Protein AF-A0A6L4WNS3-F1 (afdb_monomer)

Foldseek 3Di:
DDPLVVLLVLLLVLLVVCVVLVWDFPDDSVVLSVVLSVVCVPDPPSVVDDSVRSSVVSVVVCVVVVRTDCVSVCCVVVVVVVVVVVVVVPPPD

Mean predicted aligned error: 11.89 Å

Radius of gyration: 16.63 Å; Cα contacts (8 Å, |Δi|>4): 46; chains: 1; bounding box: 36×52×32 Å

Sequence (93 aa):
MKLETRIKAIVTHTIEDFNNSGSHFKESNKKIIKWLASDLMNLKDIEELSTIEISLLILQKLDSLDLVNLEMITETITNSKRSDIVQIRKKGA

Secondary structure (DSSP, 8-state):
--HHHHHHHHHHHHHHHHHHTT---SS-HHHHHHHHHHHHTTSTTTTTS-HHHHHHHHHHHHHHTTSS-THHHHHHHHHHHHHHHHHHHTS--

Organism: NCBI:txid2654171

Solvent-accessible surface area (backbone atoms only — not comparable to full-atom values): 5549 Å² total; per-residue (Å²): 131,58,66,70,61,51,47,43,50,50,43,45,50,49,52,50,54,47,41,73,71,76,46,74,59,97,62,58,66,71,58,53,40,51,51,52,36,58,53,51,71,70,42,81,68,54,84,78,52,50,75,65,56,52,44,50,53,51,51,54,52,42,42,78,66,68,58,40,75,59,70,56,59,54,47,54,64,53,49,62,62,50,61,60,60,57,56,66,68,73,76,75,125

pLDDT: mean 77.01, std 18.59, range [41.59, 96.62]

Nearest PDB structures (foldseek):
  7b3c-assembly1_C  TM=4.167E-01  e=2.841E+00  Severe acute respiratory syndrome coronavirus 2

Structure (mmCIF, N/CA/C/O backbone):
data_AF-A0A6L4WNS3-F1
#
_entry.id   AF-A0A6L4WNS3-F1
#
loop_
_atom_site.group_PDB
_atom_site.id
_atom_site.type_symbol
_atom_site.label_atom_id
_atom_site.label_alt_id
_atom_site.label_comp_id
_atom_site.label_asym_id
_atom_site.label_entity_id
_atom_site.label_seq_id
_atom_site.pdbx_PDB_ins_code
_atom_site.Cartn_x
_atom_site.Cartn_y
_atom_site.Cartn_z
_atom_site.occupancy
_atom_site.B_iso_or_equiv
_atom_site.auth_seq_id
_atom_site.aut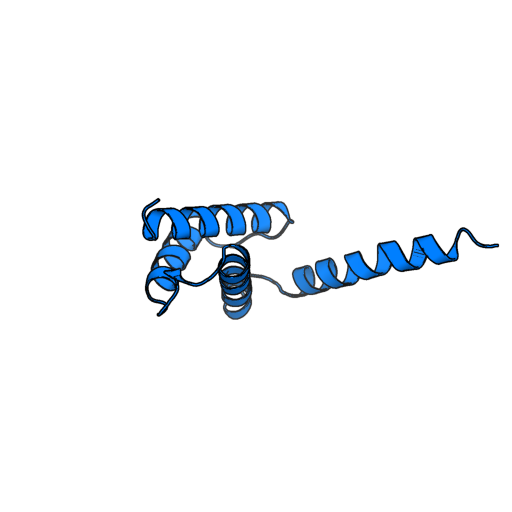h_comp_id
_atom_site.auth_asym_id
_atom_site.auth_atom_id
_atom_site.pdbx_PDB_model_num
ATOM 1 N N . MET A 1 1 ? -0.300 4.856 17.667 1.00 63.28 1 MET A N 1
ATOM 2 C CA . MET A 1 1 ? 0.110 5.484 16.387 1.00 63.28 1 MET A CA 1
ATOM 3 C C . MET A 1 1 ? -1.152 5.931 15.655 1.00 63.28 1 MET A C 1
ATOM 5 O O . MET A 1 1 ? -2.109 5.172 15.683 1.00 63.28 1 MET A O 1
ATOM 9 N N . LYS A 1 2 ? -1.202 7.136 15.062 1.00 89.69 2 LYS A N 1
ATOM 10 C CA . LYS A 1 2 ? -2.363 7.565 14.250 1.00 89.69 2 LYS A CA 1
ATOM 11 C C . LYS A 1 2 ? -2.457 6.698 12.987 1.00 89.69 2 LYS A C 1
ATOM 13 O O . LYS A 1 2 ? -1.414 6.358 12.429 1.00 89.69 2 LYS A O 1
ATOM 18 N N . LEU A 1 3 ? -3.672 6.364 12.542 1.00 92.25 3 LEU A N 1
ATOM 19 C CA . LEU A 1 3 ? -3.911 5.498 11.377 1.00 92.25 3 LEU A CA 1
ATOM 20 C C . LEU A 1 3 ? -3.146 5.978 10.135 1.00 92.25 3 LEU A C 1
ATOM 22 O O . LEU A 1 3 ? -2.395 5.215 9.546 1.00 92.25 3 LEU A O 1
ATOM 26 N N . GLU A 1 4 ? -3.217 7.269 9.815 1.00 92.62 4 GLU A N 1
ATOM 27 C CA . GLU A 1 4 ? -2.486 7.855 8.682 1.00 92.62 4 GLU A CA 1
ATOM 28 C C . GLU A 1 4 ? -0.965 7.620 8.765 1.00 92.62 4 GLU A C 1
ATOM 30 O O . GLU A 1 4 ? -0.319 7.262 7.780 1.00 92.62 4 GLU A O 1
ATOM 35 N N . THR A 1 5 ? -0.380 7.763 9.959 1.00 94.94 5 THR A N 1
ATOM 36 C CA . THR A 1 5 ? 1.047 7.496 10.187 1.00 94.94 5 THR A CA 1
ATOM 37 C C . THR A 1 5 ? 1.375 6.022 9.979 1.00 94.94 5 THR A C 1
ATOM 39 O O . THR A 1 5 ? 2.399 5.709 9.375 1.00 94.94 5 THR A O 1
ATOM 42 N N . ARG A 1 6 ? 0.491 5.125 10.433 1.00 95.12 6 ARG A N 1
ATOM 43 C CA . ARG A 1 6 ? 0.617 3.679 10.228 1.00 95.12 6 ARG A CA 1
ATOM 44 C C . ARG A 1 6 ? 0.632 3.337 8.744 1.00 95.12 6 ARG A C 1
ATOM 46 O O . ARG A 1 6 ? 1.571 2.698 8.287 1.00 95.12 6 ARG A O 1
ATOM 53 N N . ILE A 1 7 ? -0.377 3.792 8.002 1.00 96.62 7 ILE A N 1
ATOM 54 C CA . ILE A 1 7 ? -0.514 3.502 6.571 1.00 96.62 7 ILE A CA 1
ATOM 55 C C . ILE A 1 7 ? 0.685 4.045 5.802 1.00 96.62 7 ILE A C 1
ATOM 57 O O . ILE A 1 7 ? 1.296 3.321 5.022 1.00 96.62 7 ILE A O 1
ATOM 61 N N . LYS A 1 8 ? 1.099 5.284 6.079 1.00 96.06 8 LYS A N 1
ATOM 62 C CA . LYS A 1 8 ? 2.261 5.883 5.419 1.00 96.06 8 LYS A CA 1
ATOM 63 C C . LYS A 1 8 ? 3.560 5.122 5.690 1.00 96.06 8 LYS A C 1
ATOM 65 O O . LYS A 1 8 ? 4.369 4.984 4.773 1.00 96.06 8 LYS A O 1
ATOM 70 N N . ALA A 1 9 ? 3.766 4.641 6.916 1.00 96.25 9 ALA A N 1
ATOM 71 C CA . ALA A 1 9 ? 4.938 3.839 7.260 1.00 96.25 9 ALA A CA 1
ATOM 72 C C . ALA A 1 9 ? 4.947 2.513 6.490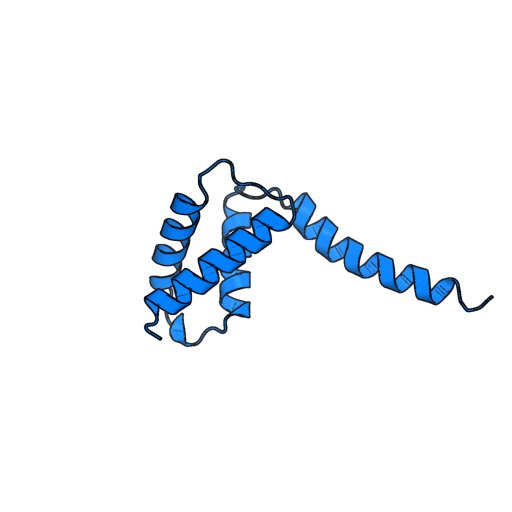 1.00 96.25 9 ALA A C 1
ATOM 74 O O . ALA A 1 9 ? 5.949 2.188 5.863 1.00 96.25 9 ALA A O 1
ATOM 75 N N . ILE A 1 10 ? 3.812 1.805 6.463 1.00 96.44 10 ILE A N 1
ATOM 76 C CA . ILE A 1 10 ? 3.682 0.542 5.725 1.00 96.44 10 ILE A CA 1
ATOM 77 C C . ILE A 1 10 ? 3.959 0.769 4.237 1.00 96.44 10 ILE A C 1
ATOM 79 O O . ILE A 1 10 ? 4.839 0.122 3.689 1.00 96.44 10 ILE A O 1
ATOM 83 N N . VAL A 1 11 ? 3.301 1.753 3.612 1.00 95.94 11 VAL A N 1
ATOM 84 C CA . VAL A 1 11 ? 3.524 2.095 2.197 1.00 95.94 11 VAL A CA 1
ATOM 85 C C . VAL A 1 11 ? 4.992 2.395 1.913 1.00 95.94 11 VAL A C 1
ATOM 87 O O . VAL A 1 11 ? 5.526 1.932 0.910 1.00 95.94 11 VAL A O 1
ATOM 90 N N . THR A 1 12 ? 5.649 3.165 2.781 1.00 95.44 12 THR A N 1
ATOM 91 C CA . THR A 1 12 ? 7.062 3.520 2.600 1.00 95.44 12 THR A CA 1
ATOM 92 C C . THR A 1 12 ? 7.935 2.270 2.610 1.00 95.44 12 THR A C 1
ATOM 94 O O . THR A 1 12 ? 8.679 2.057 1.658 1.00 95.44 12 THR A O 1
ATOM 97 N N . HIS A 1 13 ? 7.778 1.409 3.617 1.00 95.69 13 HIS A N 1
ATOM 98 C CA . HIS A 1 13 ? 8.568 0.186 3.733 1.00 95.69 13 HIS A CA 1
ATOM 99 C C . HIS A 1 13 ? 8.294 -0.801 2.597 1.00 95.69 13 HIS A C 1
ATOM 101 O O . HIS A 1 13 ? 9.239 -1.302 2.000 1.00 95.69 13 HIS A O 1
ATOM 107 N N . THR A 1 14 ? 7.032 -1.010 2.205 1.00 92.81 14 THR A N 1
ATOM 108 C CA . THR A 1 14 ? 6.702 -1.887 1.070 1.00 92.81 14 THR A CA 1
ATOM 109 C C . THR A 1 14 ? 7.332 -1.387 -0.234 1.00 92.81 14 THR A C 1
ATOM 111 O O . THR A 1 14 ? 7.833 -2.182 -1.023 1.00 92.81 14 THR A O 1
ATOM 114 N N . ILE A 1 15 ? 7.332 -0.071 -0.472 1.00 91.19 15 ILE A N 1
ATOM 115 C CA . ILE A 1 15 ? 7.933 0.537 -1.669 1.00 91.19 15 ILE A CA 1
ATOM 116 C C . ILE A 1 15 ? 9.462 0.470 -1.640 1.00 91.19 15 ILE A C 1
ATOM 118 O O . ILE A 1 15 ? 10.089 0.273 -2.682 1.00 91.19 15 ILE A O 1
ATOM 122 N N . GLU A 1 16 ? 10.078 0.650 -0.476 1.00 90.50 16 GLU A N 1
ATOM 123 C CA . GLU A 1 16 ? 11.523 0.490 -0.301 1.00 90.50 16 GLU A CA 1
ATOM 124 C C . GLU A 1 16 ? 11.945 -0.961 -0.545 1.00 90.50 16 GLU A C 1
ATOM 126 O O . GLU A 1 16 ? 12.840 -1.193 -1.355 1.00 90.50 16 GLU A O 1
ATOM 131 N N . ASP A 1 17 ? 11.252 -1.929 0.056 1.00 87.62 17 ASP A N 1
ATOM 132 C CA . ASP A 1 17 ? 11.504 -3.362 -0.136 1.00 87.62 17 ASP A CA 1
ATOM 133 C C . ASP A 1 17 ? 11.318 -3.775 -1.597 1.00 87.62 17 ASP A C 1
ATOM 135 O O . ASP A 1 17 ? 12.162 -4.465 -2.175 1.00 87.62 17 ASP A O 1
ATOM 139 N N . PHE A 1 18 ? 10.250 -3.288 -2.231 1.00 85.12 18 PHE A N 1
ATOM 140 C CA . PHE A 1 18 ? 10.009 -3.508 -3.649 1.00 85.12 18 PHE A CA 1
ATOM 141 C C . PHE A 1 18 ? 11.159 -2.965 -4.506 1.00 85.12 18 PHE A C 1
ATOM 143 O O . PHE A 1 18 ? 11.657 -3.670 -5.383 1.00 85.12 18 PHE A O 1
ATOM 150 N N . ASN A 1 19 ? 11.649 -1.756 -4.223 1.00 82.69 19 ASN A N 1
ATOM 151 C CA . ASN A 1 19 ? 12.774 -1.195 -4.968 1.00 82.69 19 ASN A CA 1
ATOM 152 C C . ASN A 1 19 ? 14.096 -1.933 -4.717 1.00 82.69 19 ASN A C 1
ATOM 154 O O . ASN A 1 19 ? 14.887 -2.136 -5.638 1.00 82.69 19 ASN A O 1
ATOM 158 N N . ASN A 1 20 ? 14.326 -2.369 -3.479 1.00 83.62 20 ASN A N 1
ATOM 159 C CA . ASN A 1 20 ? 15.511 -3.134 -3.093 1.00 83.62 20 ASN A CA 1
ATOM 160 C C . ASN A 1 20 ? 15.530 -4.542 -3.709 1.00 83.62 20 ASN A C 1
ATOM 162 O O . ASN A 1 20 ? 16.596 -5.144 -3.813 1.00 83.62 20 ASN A O 1
ATOM 166 N N . SER A 1 21 ? 14.382 -5.055 -4.167 1.00 76.88 21 SER A N 1
ATOM 167 C CA . SER A 1 21 ? 14.290 -6.326 -4.899 1.00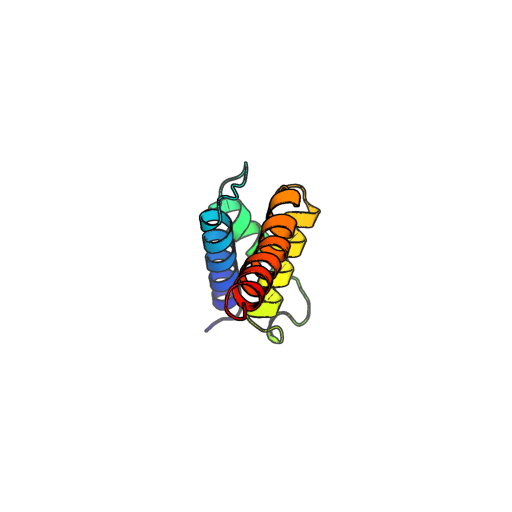 76.88 21 SER A CA 1
ATOM 168 C C . SER A 1 21 ? 14.799 -6.260 -6.349 1.00 76.88 21 SER A C 1
ATOM 170 O O . SER A 1 21 ? 14.812 -7.279 -7.035 1.00 76.88 21 SER A O 1
ATOM 172 N N . GLY A 1 22 ? 15.227 -5.082 -6.825 1.00 69.25 22 GLY A N 1
ATOM 173 C CA . GLY A 1 22 ? 15.678 -4.857 -8.205 1.00 69.25 22 GLY A CA 1
ATOM 174 C C . GLY A 1 22 ? 14.581 -4.360 -9.148 1.00 69.25 22 GLY A C 1
ATOM 175 O O . GLY A 1 22 ? 14.834 -4.156 -10.334 1.00 69.25 22 GLY A O 1
ATOM 176 N N . SER A 1 23 ? 13.373 -4.131 -8.628 1.00 67.69 23 SER A N 1
ATOM 177 C CA . SER A 1 23 ? 12.288 -3.495 -9.374 1.00 67.69 23 SER A CA 1
ATOM 178 C C . SER A 1 23 ? 12.398 -1.977 -9.264 1.00 67.69 23 SER A C 1
ATOM 180 O O . SER A 1 23 ? 12.714 -1.463 -8.200 1.00 67.69 23 SER A O 1
ATOM 182 N N . HIS A 1 24 ? 12.105 -1.227 -10.324 1.00 66.44 24 HIS A N 1
ATOM 183 C CA . HIS A 1 24 ? 12.126 0.235 -10.263 1.00 66.44 24 HIS A CA 1
ATOM 184 C C . HIS A 1 24 ? 10.926 0.836 -10.971 1.00 66.44 24 HIS A C 1
ATOM 186 O O . HIS A 1 24 ? 10.555 0.431 -12.072 1.00 66.44 24 HIS A O 1
ATOM 192 N N . PHE A 1 25 ? 10.352 1.856 -10.347 1.00 69.06 25 PHE A N 1
ATOM 193 C CA . PHE A 1 25 ? 9.304 2.651 -10.959 1.00 69.06 25 PHE A CA 1
ATOM 194 C C . PHE A 1 25 ? 9.902 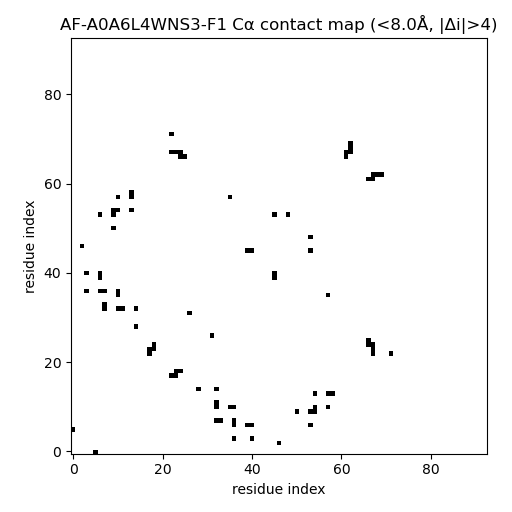3.684 -11.918 1.00 69.06 25 PHE A C 1
ATOM 196 O O . PHE A 1 25 ? 10.968 4.246 -11.669 1.00 69.06 25 PHE A O 1
ATOM 203 N N . LYS A 1 26 ? 9.172 4.006 -12.992 1.00 69.94 26 LYS A N 1
ATOM 204 C CA . LYS A 1 26 ? 9.489 5.178 -13.832 1.00 69.94 26 LYS A CA 1
ATOM 205 C C . LYS A 1 26 ? 9.232 6.498 -13.096 1.00 69.94 26 LYS A C 1
ATOM 207 O O . LYS A 1 26 ? 9.838 7.520 -13.409 1.00 69.94 26 LYS A O 1
ATOM 212 N N . GLU A 1 27 ? 8.313 6.482 -12.136 1.00 71.88 27 GLU A N 1
ATOM 213 C CA . GLU A 1 27 ? 7.919 7.640 -11.338 1.00 71.88 27 GLU A CA 1
ATOM 214 C C . GLU A 1 27 ? 8.677 7.698 -10.011 1.00 71.88 27 GLU A C 1
ATOM 216 O O . GLU A 1 27 ? 9.207 6.706 -9.520 1.00 71.88 27 GLU A O 1
ATOM 221 N N . SER A 1 28 ? 8.732 8.878 -9.390 1.00 83.44 28 SER A N 1
ATOM 222 C CA . SER A 1 28 ? 9.469 9.024 -8.137 1.00 83.44 28 SER A CA 1
ATOM 223 C C . SER A 1 28 ? 8.764 8.330 -6.968 1.00 83.44 28 SER A C 1
ATOM 225 O O . SER A 1 28 ? 7.568 8.532 -6.742 1.00 83.44 28 SER A O 1
ATOM 227 N N . ASN A 1 29 ? 9.535 7.617 -6.138 1.00 85.88 29 ASN A N 1
ATOM 228 C CA . ASN A 1 29 ? 9.042 6.946 -4.925 1.00 85.88 29 ASN A CA 1
ATOM 229 C C . ASN A 1 29 ? 8.184 7.866 -4.052 1.00 85.88 29 ASN A C 1
ATOM 231 O O . ASN A 1 29 ? 7.134 7.473 -3.562 1.00 85.88 29 ASN A O 1
ATOM 235 N N . LYS A 1 30 ? 8.579 9.136 -3.907 1.00 89.12 30 LYS A N 1
ATOM 236 C CA . LYS A 1 30 ? 7.822 10.121 -3.124 1.00 89.12 30 LYS A CA 1
ATOM 237 C C . LYS A 1 30 ? 6.406 10.356 -3.667 1.00 89.12 30 LYS A C 1
ATOM 239 O O . LYS A 1 30 ? 5.487 10.554 -2.872 1.00 89.12 30 LYS A O 1
ATOM 244 N N . LYS A 1 31 ? 6.223 10.369 -4.994 1.00 87.88 31 LYS A N 1
ATOM 245 C CA . LYS A 1 31 ? 4.900 10.515 -5.621 1.00 87.88 31 LYS A CA 1
ATOM 246 C C . LYS A 1 31 ? 4.063 9.256 -5.412 1.00 87.88 31 LYS A C 1
ATOM 248 O O . LYS A 1 31 ? 2.926 9.379 -4.968 1.00 87.88 31 LYS A O 1
ATOM 253 N N . ILE A 1 32 ? 4.653 8.084 -5.638 1.00 88.62 32 ILE A N 1
ATOM 254 C CA . ILE A 1 32 ? 3.984 6.784 -5.483 1.00 88.62 32 ILE A CA 1
ATOM 255 C C . ILE A 1 32 ? 3.548 6.562 -4.034 1.00 88.62 32 ILE A C 1
ATOM 257 O O . ILE A 1 32 ? 2.382 6.276 -3.786 1.00 88.62 32 ILE A O 1
ATOM 261 N N . ILE A 1 33 ? 4.441 6.799 -3.067 1.00 92.56 33 ILE A N 1
ATOM 262 C CA . ILE A 1 33 ? 4.142 6.680 -1.633 1.00 92.56 33 ILE A CA 1
ATOM 263 C C . ILE A 1 33 ? 2.991 7.607 -1.241 1.00 92.56 33 ILE A C 1
ATOM 265 O O . ILE A 1 33 ? 2.076 7.193 -0.533 1.00 92.56 33 ILE A O 1
ATOM 269 N N . LYS A 1 34 ? 3.013 8.868 -1.699 1.00 92.94 34 LYS A N 1
ATOM 270 C CA . LYS A 1 34 ? 1.938 9.821 -1.398 1.00 92.94 34 LYS A CA 1
ATOM 271 C C . LYS A 1 34 ? 0.605 9.343 -1.973 1.00 92.94 34 LYS A C 1
ATOM 273 O O . LYS A 1 34 ? -0.396 9.374 -1.267 1.00 92.94 34 LYS A O 1
ATOM 278 N N . TRP A 1 35 ? 0.601 8.924 -3.233 1.00 92.94 35 TRP A N 1
ATOM 279 C CA . TRP A 1 35 ? -0.600 8.464 -3.918 1.00 92.94 35 TRP A CA 1
ATOM 280 C C . TRP A 1 35 ? -1.182 7.199 -3.271 1.00 92.94 35 TRP A C 1
ATOM 282 O O . TRP A 1 35 ? -2.357 7.205 -2.917 1.00 92.94 35 TRP A O 1
ATOM 292 N N . LEU A 1 36 ? -0.366 6.172 -3.019 1.00 93.19 36 LEU A N 1
ATOM 293 C CA . LEU A 1 36 ? -0.798 4.939 -2.351 1.00 93.19 36 LEU A CA 1
ATOM 294 C C . LEU A 1 36 ? -1.312 5.195 -0.935 1.00 93.19 36 LEU A C 1
ATOM 296 O O . LEU A 1 36 ? -2.355 4.668 -0.566 1.00 93.19 36 LEU A O 1
ATOM 300 N N . ALA A 1 37 ? -0.622 6.021 -0.144 1.00 95.19 37 ALA A N 1
ATOM 301 C CA . ALA A 1 37 ? -1.076 6.337 1.207 1.00 95.19 37 ALA A CA 1
ATOM 302 C C . ALA A 1 37 ? -2.437 7.050 1.196 1.00 95.19 37 ALA A C 1
ATOM 304 O O . ALA A 1 37 ? -3.300 6.725 2.006 1.00 95.19 37 ALA A O 1
ATOM 305 N N . SER A 1 38 ? -2.648 7.994 0.271 1.00 94.44 38 SER A N 1
ATOM 306 C CA . SER A 1 38 ? -3.945 8.662 0.111 1.00 94.44 38 SER A CA 1
ATOM 307 C C . SER A 1 38 ? -5.040 7.711 -0.367 1.00 94.44 38 SER A C 1
ATOM 309 O O . SER A 1 38 ? -6.167 7.805 0.101 1.00 94.44 38 SER A O 1
ATOM 311 N N . ASP A 1 39 ? -4.718 6.804 -1.281 1.00 93.00 39 ASP A N 1
ATOM 312 C CA . ASP A 1 39 ? -5.671 5.844 -1.825 1.00 93.00 39 ASP A CA 1
ATOM 313 C C . ASP A 1 39 ? -6.108 4.797 -0.793 1.00 93.00 39 ASP A C 1
ATOM 315 O O . ASP A 1 39 ? -7.303 4.598 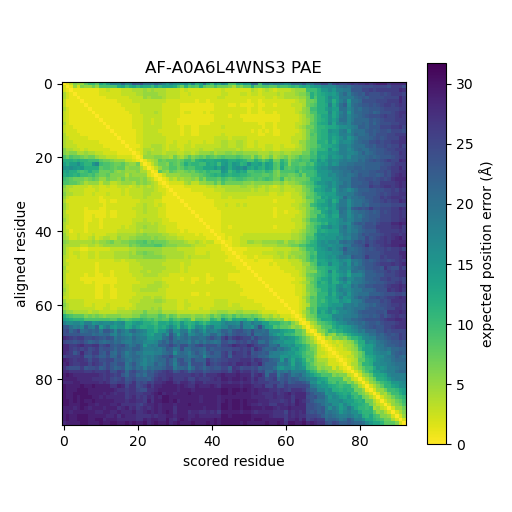-0.595 1.00 93.00 39 ASP A O 1
ATOM 319 N N . LEU A 1 40 ? -5.159 4.214 -0.054 1.00 93.75 40 LEU A N 1
ATOM 320 C CA . LEU A 1 40 ? -5.446 3.253 1.013 1.00 93.75 40 LEU A CA 1
ATOM 321 C C . LEU A 1 40 ? -6.266 3.873 2.147 1.00 93.75 40 LEU A C 1
ATOM 323 O O . LEU A 1 40 ? -7.123 3.207 2.713 1.00 93.75 40 LEU A O 1
ATOM 327 N N . MET A 1 41 ? -6.047 5.151 2.465 1.00 94.75 41 MET A N 1
ATOM 328 C CA . MET A 1 41 ? -6.847 5.864 3.468 1.00 94.75 41 MET A CA 1
ATOM 329 C C . MET A 1 41 ? -8.324 6.026 3.070 1.00 94.75 41 MET A C 1
ATOM 331 O O . MET A 1 41 ? -9.144 6.296 3.944 1.00 94.75 41 MET A O 1
ATOM 335 N N . ASN A 1 42 ? -8.671 5.855 1.789 1.00 93.12 42 ASN A N 1
ATOM 336 C CA . ASN A 1 42 ? -10.060 5.858 1.323 1.00 93.12 42 ASN A CA 1
ATOM 337 C C . ASN A 1 42 ? -10.714 4.469 1.382 1.00 93.12 42 ASN A C 1
ATOM 339 O O . ASN A 1 42 ? -11.918 4.358 1.143 1.00 93.12 42 ASN A O 1
ATOM 343 N N . LEU A 1 43 ? -9.949 3.408 1.667 1.00 92.12 43 LEU A N 1
ATOM 344 C CA . LEU A 1 43 ? -10.509 2.072 1.819 1.00 92.12 43 LEU A CA 1
ATOM 345 C C . LEU A 1 43 ? -11.307 1.990 3.115 1.00 92.12 43 LEU A C 1
ATOM 347 O O . LEU A 1 43 ? -10.839 2.354 4.197 1.00 92.12 43 LEU A O 1
ATOM 351 N N . LYS A 1 44 ? -12.521 1.462 2.988 1.00 90.44 44 LYS A N 1
ATOM 352 C CA . LYS A 1 44 ? -13.343 1.126 4.139 1.00 90.44 44 LYS A CA 1
ATOM 353 C C . LYS A 1 44 ? -12.637 0.032 4.946 1.00 90.44 44 LYS A C 1
ATOM 355 O O . LYS A 1 44 ? -12.066 -0.883 4.360 1.00 90.44 44 LYS A O 1
ATOM 360 N N . ASP A 1 45 ? -12.654 0.162 6.268 1.00 91.94 45 ASP A N 1
ATOM 361 C CA . ASP A 1 45 ? -12.132 -0.840 7.206 1.00 91.94 45 ASP A CA 1
ATOM 362 C C . ASP A 1 45 ? -10.601 -1.078 7.106 1.00 91.94 45 ASP A C 1
ATOM 364 O O . ASP A 1 45 ? -10.064 -2.047 7.637 1.00 91.94 45 ASP A O 1
ATOM 368 N N . ILE A 1 46 ? -9.847 -0.141 6.503 1.00 92.88 46 ILE A N 1
ATOM 369 C CA . ILE A 1 46 ? -8.369 -0.183 6.411 1.00 92.88 46 ILE A CA 1
ATOM 370 C C . ILE A 1 46 ? -7.673 -0.289 7.779 1.00 92.88 46 ILE A C 1
ATOM 372 O O . ILE A 1 46 ? -6.535 -0.750 7.881 1.00 92.88 46 ILE A O 1
ATOM 376 N N . GLU A 1 47 ? -8.339 0.149 8.846 1.00 93.06 47 GLU A N 1
ATOM 377 C CA . GLU A 1 47 ? -7.825 0.046 10.209 1.00 93.06 47 GLU A CA 1
ATOM 378 C C . GLU A 1 47 ? -7.778 -1.394 10.732 1.00 93.06 47 GLU A C 1
ATOM 380 O O . GLU A 1 47 ? -6.881 -1.710 11.522 1.00 93.06 47 GLU A O 1
ATOM 385 N N . GLU A 1 48 ? -8.674 -2.255 10.241 1.00 94.69 48 GLU A N 1
ATOM 386 C CA . GLU A 1 48 ? -8.786 -3.667 10.619 1.00 94.69 48 GLU A CA 1
ATOM 387 C C . GLU A 1 48 ? -7.744 -4.539 9.911 1.00 94.69 48 GLU A C 1
ATOM 389 O O . GLU A 1 48 ? -7.339 -5.577 10.434 1.00 94.69 48 GLU A O 1
ATOM 394 N N . LEU A 1 49 ? -7.260 -4.097 8.747 1.00 95.00 49 LEU A N 1
ATOM 395 C CA . LEU A 1 49 ? -6.274 -4.838 7.966 1.00 95.00 49 LEU A CA 1
ATOM 396 C C . LEU A 1 49 ? -4.920 -4.878 8.671 1.00 95.00 49 LEU A C 1
ATOM 398 O O . LEU A 1 49 ? -4.446 -3.881 9.216 1.00 95.00 49 LEU A O 1
ATOM 402 N N . SER A 1 50 ? -4.248 -6.022 8.619 1.00 94.75 50 SER A N 1
ATOM 403 C CA . SER A 1 50 ? -2.885 -6.211 9.111 1.00 94.75 50 SER A CA 1
ATOM 404 C C . SER A 1 50 ? -1.840 -5.556 8.199 1.00 94.75 50 SER A C 1
ATOM 406 O O . SER A 1 50 ? -2.088 -5.214 7.044 1.00 94.75 50 SER A O 1
ATOM 408 N N . THR A 1 51 ? -0.612 -5.406 8.703 1.00 93.50 51 THR A N 1
ATOM 409 C CA . THR A 1 51 ? 0.517 -4.885 7.910 1.00 93.50 51 THR A CA 1
ATOM 410 C C . THR A 1 51 ? 0.782 -5.710 6.647 1.00 93.50 51 THR A C 1
ATOM 412 O O . THR A 1 51 ? 1.131 -5.149 5.608 1.00 93.50 51 THR A O 1
ATOM 415 N N . ILE A 1 52 ? 0.598 -7.031 6.728 1.00 92.88 52 ILE A N 1
ATOM 416 C CA . ILE A 1 52 ? 0.822 -7.949 5.607 1.00 92.88 52 ILE A CA 1
ATOM 417 C C . ILE A 1 52 ? -0.262 -7.746 4.547 1.00 92.88 52 ILE A C 1
ATOM 419 O O . ILE A 1 52 ? 0.064 -7.598 3.374 1.00 92.88 52 ILE A O 1
ATOM 423 N N . GLU A 1 53 ? -1.531 -7.666 4.949 1.00 93.62 53 GLU A N 1
ATOM 424 C CA . GLU A 1 53 ? -2.650 -7.435 4.024 1.00 93.62 53 GLU A CA 1
ATOM 425 C C . GLU A 1 53 ? -2.526 -6.090 3.309 1.00 93.62 53 GLU A C 1
ATOM 427 O O . GLU A 1 53 ? -2.683 -6.020 2.093 1.00 93.62 53 GLU A O 1
ATOM 432 N N . ILE A 1 54 ? -2.142 -5.036 4.032 1.00 94.44 54 ILE A N 1
ATOM 433 C CA . ILE A 1 54 ? -1.893 -3.718 3.436 1.00 94.44 54 ILE A CA 1
ATOM 434 C C . ILE A 1 54 ? -0.730 -3.786 2.433 1.00 94.44 54 ILE A C 1
ATOM 436 O O . ILE A 1 54 ? -0.836 -3.247 1.332 1.00 94.44 54 ILE A O 1
ATOM 440 N N . SER A 1 55 ? 0.360 -4.478 2.777 1.00 92.56 55 SER A N 1
ATOM 441 C CA . SER A 1 55 ? 1.503 -4.674 1.872 1.00 92.56 55 SER A CA 1
ATOM 442 C C . SER A 1 55 ? 1.105 -5.425 0.597 1.00 92.56 55 SER A C 1
ATOM 444 O O . SER A 1 55 ? 1.520 -5.050 -0.497 1.00 92.56 55 SER A O 1
ATOM 446 N N . LEU A 1 56 ? 0.259 -6.452 0.715 1.00 90.50 56 LEU A N 1
ATOM 447 C CA . LEU A 1 56 ? -0.254 -7.204 -0.432 1.00 90.50 56 LEU A CA 1
ATOM 448 C C . LEU A 1 56 ? -1.137 -6.336 -1.335 1.00 90.50 56 LEU A C 1
ATOM 450 O O . LEU A 1 56 ? -0.949 -6.358 -2.549 1.00 90.50 56 LEU A O 1
ATOM 454 N N . LEU A 1 57 ? -2.038 -5.533 -0.759 1.00 92.06 57 LEU A N 1
ATOM 455 C CA . LEU A 1 57 ? -2.873 -4.596 -1.518 1.00 92.06 57 LEU A CA 1
ATOM 456 C C . LEU A 1 57 ? -2.030 -3.584 -2.300 1.00 92.06 57 LEU A C 1
ATOM 458 O O . LEU A 1 57 ? -2.332 -3.287 -3.454 1.00 92.06 57 LEU A O 1
ATOM 462 N N . ILE A 1 58 ? -0.949 -3.080 -1.696 1.00 92.19 58 ILE A N 1
ATOM 463 C CA . ILE A 1 58 ? -0.001 -2.188 -2.374 1.00 92.19 58 ILE A CA 1
ATOM 464 C C . ILE A 1 58 ? 0.605 -2.881 -3.595 1.00 92.19 58 ILE A C 1
ATOM 466 O O . ILE A 1 58 ? 0.554 -2.326 -4.690 1.00 92.19 58 ILE A O 1
ATOM 470 N N . LEU A 1 59 ? 1.150 -4.089 -3.426 1.00 88.12 59 LEU A N 1
ATOM 471 C CA . LEU A 1 59 ? 1.801 -4.824 -4.514 1.00 88.12 59 LEU A CA 1
ATOM 472 C C . LEU A 1 59 ? 0.822 -5.162 -5.647 1.00 88.12 59 LEU A C 1
ATOM 474 O O . LEU A 1 59 ? 1.147 -4.932 -6.807 1.00 88.12 59 LEU A O 1
ATOM 478 N N . GLN A 1 60 ? -0.391 -5.616 -5.318 1.00 86.19 60 GLN A N 1
ATOM 479 C CA . GLN A 1 60 ? -1.460 -5.869 -6.296 1.00 86.19 60 GLN A CA 1
ATOM 480 C C . GLN A 1 60 ? -1.845 -4.608 -7.073 1.00 86.19 60 GLN A C 1
ATOM 482 O O . GLN A 1 60 ? -2.123 -4.653 -8.270 1.00 86.19 60 GLN A O 1
ATOM 487 N N . LYS A 1 61 ? -1.862 -3.458 -6.399 1.00 86.75 61 LYS A N 1
ATOM 488 C CA . LYS A 1 61 ? -2.220 -2.193 -7.032 1.00 86.75 61 LYS A CA 1
ATOM 489 C C . LYS A 1 61 ? -1.122 -1.676 -7.955 1.00 86.75 61 LYS A C 1
ATOM 491 O O . LYS A 1 61 ? -1.425 -1.180 -9.037 1.00 86.75 61 LYS A O 1
ATOM 496 N N . LEU A 1 62 ? 0.137 -1.808 -7.545 1.00 82.31 62 LEU A N 1
ATOM 497 C CA . LEU A 1 62 ? 1.295 -1.477 -8.377 1.00 82.31 62 LEU A CA 1
ATOM 498 C C . LEU A 1 62 ? 1.360 -2.349 -9.633 1.00 82.31 62 LEU A C 1
ATOM 500 O O . LEU A 1 62 ? 1.638 -1.838 -10.716 1.00 82.31 62 LEU A O 1
ATOM 504 N N . ASP A 1 63 ? 1.049 -3.632 -9.474 1.00 75.88 63 ASP A N 1
ATOM 505 C CA . ASP A 1 63 ? 0.886 -4.588 -10.561 1.00 75.88 63 ASP A CA 1
ATOM 506 C C . ASP A 1 63 ? -0.224 -4.156 -11.545 1.00 75.88 63 ASP A C 1
ATOM 508 O O . ASP A 1 63 ? 0.036 -3.925 -12.724 1.00 75.88 63 ASP A O 1
ATOM 512 N N . SER A 1 64 ? -1.440 -3.896 -11.049 1.00 74.69 64 SER A N 1
ATOM 513 C CA . SER A 1 64 ? -2.600 -3.541 -11.890 1.00 74.69 64 SER A CA 1
ATOM 514 C C . SER A 1 64 ? -2.431 -2.295 -12.772 1.00 74.69 64 SER A C 1
ATOM 516 O O . SER A 1 64 ? -3.216 -2.079 -13.695 1.00 74.69 64 SER A O 1
ATOM 518 N N . LEU A 1 65 ? -1.444 -1.450 -12.470 1.00 67.44 65 LEU A N 1
ATOM 519 C CA . LEU A 1 65 ? -1.165 -0.215 -13.198 1.00 67.44 65 LEU A CA 1
ATOM 520 C C . LEU A 1 65 ? -0.038 -0.347 -14.221 1.00 67.44 65 LEU A C 1
ATOM 522 O O . LEU A 1 65 ? 0.366 0.670 -14.787 1.00 67.44 65 LEU A O 1
ATOM 526 N N . ASP A 1 66 ? 0.493 -1.555 -14.431 1.00 62.16 66 ASP A N 1
ATOM 527 C CA . ASP A 1 66 ? 1.644 -1.794 -15.314 1.00 62.16 66 ASP A CA 1
ATOM 528 C C . ASP A 1 66 ? 2.870 -0.936 -14.910 1.00 62.16 66 ASP A C 1
ATOM 530 O O . ASP A 1 66 ? 3.797 -0.682 -15.683 1.00 62.16 66 ASP A O 1
ATOM 534 N N . LEU A 1 67 ? 2.881 -0.459 -13.655 1.00 58.53 67 LEU A N 1
ATOM 535 C CA . LEU A 1 67 ? 4.007 0.244 -13.033 1.00 58.53 67 LEU A CA 1
ATOM 536 C C . LEU A 1 67 ? 5.106 -0.743 -12.615 1.00 58.53 67 LEU A C 1
ATOM 538 O O . LEU A 1 67 ? 6.205 -0.324 -12.246 1.00 58.53 67 LEU A O 1
ATOM 542 N N . VAL A 1 68 ? 4.797 -2.040 -12.680 1.00 53.31 68 VAL A N 1
ATOM 543 C 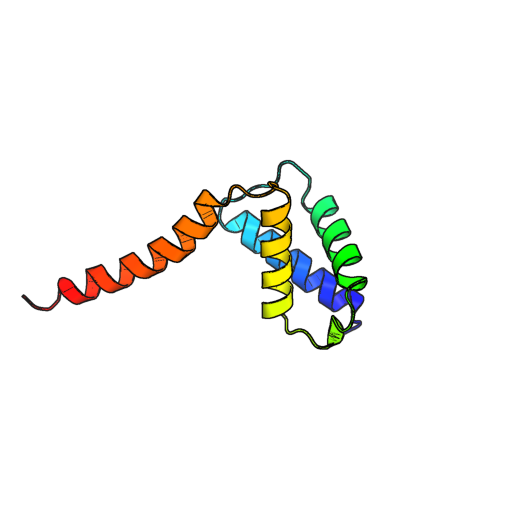CA . VAL A 1 68 ? 5.627 -3.181 -12.314 1.00 53.31 68 VAL A CA 1
ATOM 544 C C . VAL A 1 68 ? 5.538 -4.212 -13.431 1.00 53.31 68 VAL A C 1
ATOM 546 O O . VAL A 1 68 ? 4.445 -4.614 -13.807 1.00 53.31 68 VAL A O 1
ATOM 549 N N . ASN A 1 69 ? 6.679 -4.678 -13.941 1.00 53.88 69 ASN A N 1
ATOM 550 C CA . ASN A 1 69 ? 6.694 -5.802 -14.872 1.00 53.88 69 ASN A CA 1
ATOM 551 C C . ASN A 1 69 ? 6.578 -7.122 -14.080 1.00 53.88 69 ASN A C 1
ATOM 553 O O . ASN A 1 69 ? 7.549 -7.586 -13.476 1.00 53.88 69 ASN A O 1
ATOM 557 N N . LEU A 1 70 ? 5.373 -7.699 -14.044 1.00 48.97 70 LEU A N 1
ATOM 558 C CA . LEU A 1 70 ? 4.987 -8.896 -13.273 1.00 48.97 70 LEU A CA 1
ATOM 559 C C . LEU A 1 70 ? 5.817 -10.158 -13.504 1.00 48.97 70 LEU A C 1
ATOM 561 O O . LEU A 1 70 ? 5.781 -11.083 -12.680 1.00 48.97 70 LEU A O 1
ATOM 565 N N . GLU A 1 71 ? 6.535 -10.221 -14.622 1.00 52.81 71 GLU A N 1
ATOM 566 C CA . GLU A 1 71 ? 7.415 -11.339 -14.952 1.00 52.81 71 GLU A CA 1
ATOM 567 C C . GLU A 1 71 ? 8.406 -11.592 -13.795 1.00 52.81 71 GLU A C 1
ATOM 569 O O . GLU A 1 71 ? 8.623 -12.732 -13.390 1.00 52.81 71 GLU A O 1
ATOM 574 N N . MET A 1 72 ? 8.845 -10.525 -13.112 1.00 51.97 72 MET A N 1
ATOM 575 C CA . MET A 1 72 ? 9.809 -10.589 -12.009 1.00 51.97 72 MET A CA 1
ATOM 576 C C . MET A 1 72 ? 9.222 -11.060 -10.659 1.00 51.97 72 MET A C 1
ATOM 578 O O . MET A 1 72 ? 9.889 -11.777 -9.905 1.00 51.97 72 MET A O 1
ATOM 582 N N . ILE A 1 73 ? 7.970 -10.702 -10.326 1.00 54.00 73 IL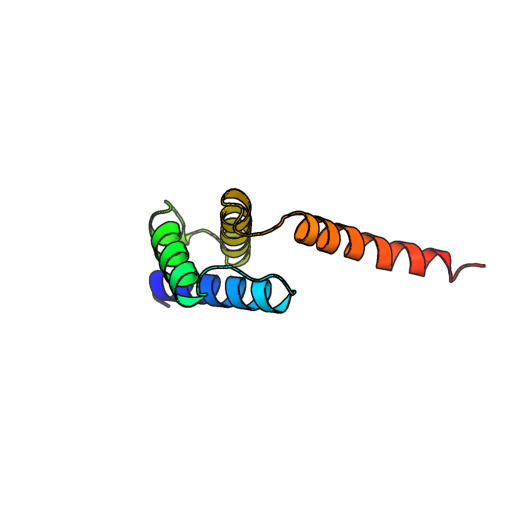E A N 1
ATOM 583 C CA . ILE A 1 73 ? 7.306 -11.159 -9.082 1.00 54.00 73 ILE A CA 1
ATOM 584 C C . ILE A 1 73 ? 7.013 -12.657 -9.181 1.00 54.00 73 ILE A C 1
ATOM 586 O O . ILE A 1 73 ? 7.269 -13.420 -8.243 1.00 54.00 73 ILE A O 1
ATOM 590 N N . THR A 1 74 ? 6.536 -13.088 -10.349 1.00 54.84 74 THR A N 1
ATOM 591 C CA . THR A 1 74 ? 6.267 -14.498 -10.632 1.00 54.84 74 THR A CA 1
ATOM 592 C C . THR A 1 74 ? 7.562 -15.308 -10.605 1.00 54.84 74 THR A C 1
ATOM 594 O O . THR A 1 74 ? 7.600 -16.366 -9.976 1.00 54.84 74 THR A O 1
ATOM 597 N N . GLU A 1 75 ? 8.652 -14.802 -11.187 1.00 54.03 75 GLU A N 1
ATOM 598 C CA . GLU A 1 75 ? 9.975 -15.432 -11.102 1.00 54.03 75 GLU A CA 1
ATOM 599 C C . GLU A 1 75 ? 10.501 -15.523 -9.667 1.00 54.03 75 GLU A C 1
ATOM 601 O O . GLU A 1 75 ? 11.017 -16.570 -9.281 1.00 54.03 75 GLU A O 1
ATOM 606 N N . THR A 1 76 ? 10.324 -14.493 -8.839 1.00 56.72 76 THR A N 1
ATOM 607 C CA . THR A 1 76 ? 10.800 -14.494 -7.443 1.00 56.72 76 THR A CA 1
ATOM 608 C C . THR A 1 76 ? 10.040 -15.508 -6.579 1.00 56.72 76 THR A C 1
ATOM 610 O O . THR A 1 76 ? 10.647 -16.280 -5.831 1.00 56.72 76 THR A O 1
ATOM 613 N N . ILE A 1 77 ? 8.714 -15.586 -6.732 1.00 58.97 77 ILE A N 1
ATOM 614 C CA . ILE A 1 77 ? 7.866 -16.558 -6.019 1.00 58.97 77 ILE A CA 1
ATOM 615 C C . ILE A 1 77 ? 8.102 -17.990 -6.533 1.00 58.97 77 ILE A C 1
ATOM 617 O O . ILE A 1 77 ? 8.063 -18.952 -5.761 1.00 58.97 77 ILE A O 1
ATOM 621 N N . THR A 1 78 ? 8.371 -18.157 -7.830 1.00 56.97 78 THR A N 1
ATOM 622 C CA . THR A 1 78 ? 8.572 -19.480 -8.446 1.00 56.97 78 THR A CA 1
ATOM 623 C C . THR A 1 78 ? 9.994 -20.010 -8.229 1.00 56.97 78 THR A C 1
ATOM 625 O O . THR A 1 78 ? 10.178 -21.216 -8.039 1.00 56.97 78 THR A O 1
ATOM 628 N N . ASN A 1 79 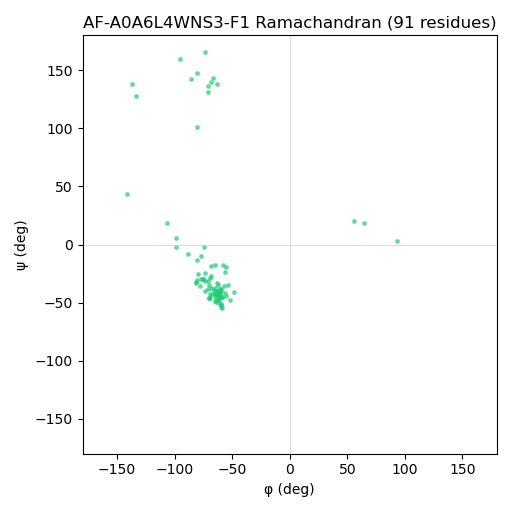? 11.007 -19.138 -8.181 1.00 51.44 79 ASN A N 1
ATOM 629 C CA . ASN A 1 79 ? 12.396 -19.524 -7.921 1.00 51.44 79 ASN A CA 1
ATOM 630 C C . ASN A 1 79 ? 12.662 -19.857 -6.449 1.00 51.44 79 ASN A C 1
ATOM 632 O O . ASN A 1 79 ? 13.468 -20.755 -6.189 1.00 51.44 79 ASN A O 1
ATOM 636 N N . SER A 1 80 ? 11.950 -19.250 -5.489 1.00 50.59 80 SER A N 1
ATOM 637 C CA . SER A 1 80 ? 12.073 -19.657 -4.079 1.00 50.59 80 SER A CA 1
ATOM 638 C C . SER A 1 80 ? 11.622 -21.111 -3.860 1.00 50.59 80 SER A C 1
ATOM 640 O O . SER A 1 80 ? 12.261 -21.849 -3.118 1.00 50.59 80 SER A O 1
ATOM 642 N N . LYS A 1 81 ? 10.622 -21.594 -4.617 1.00 47.91 81 LYS A N 1
ATOM 643 C CA . LYS A 1 81 ? 10.186 -23.004 -4.585 1.00 47.91 81 LYS A CA 1
ATOM 644 C C . LYS A 1 81 ? 11.151 -23.983 -5.263 1.00 47.91 81 LYS A C 1
ATOM 646 O O . LYS A 1 81 ? 11.128 -25.169 -4.941 1.00 47.91 81 LYS A O 1
ATOM 651 N N . ARG A 1 82 ? 11.992 -23.545 -6.208 1.00 46.81 82 ARG A N 1
ATOM 652 C CA . ARG A 1 82 ? 12.951 -24.440 -6.891 1.00 46.81 82 ARG A CA 1
ATOM 653 C C . ARG A 1 82 ? 14.218 -24.694 -6.079 1.00 46.81 82 ARG A C 1
ATOM 655 O O . ARG A 1 82 ? 14.764 -25.794 -6.174 1.00 46.81 82 ARG A O 1
ATOM 662 N N . SER A 1 83 ? 14.670 -23.724 -5.286 1.00 46.62 83 SER A N 1
ATOM 663 C CA . SER A 1 83 ? 15.924 -23.848 -4.530 1.00 46.62 83 SER A CA 1
ATOM 664 C C . SER A 1 83 ? 15.857 -24.9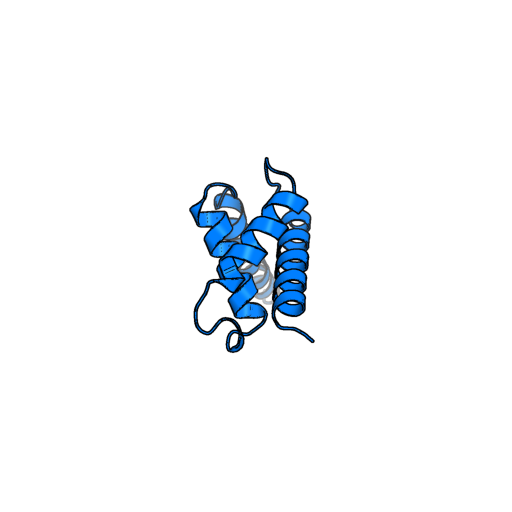51 -3.463 1.00 46.62 83 SER A C 1
ATOM 666 O O . SER A 1 83 ? 16.795 -25.739 -3.327 1.00 46.62 83 SER A O 1
ATOM 668 N N . ASP A 1 84 ? 14.707 -25.111 -2.804 1.00 46.66 84 ASP A N 1
ATOM 669 C CA . ASP A 1 84 ? 14.554 -26.098 -1.727 1.00 46.66 84 ASP A CA 1
ATOM 670 C C . ASP A 1 84 ? 14.307 -27.526 -2.243 1.00 46.66 84 ASP A C 1
ATOM 672 O O . ASP A 1 84 ? 14.769 -28.499 -1.650 1.00 46.66 84 ASP A O 1
ATOM 676 N N . ILE A 1 85 ? 13.660 -27.691 -3.403 1.00 49.81 85 ILE A N 1
ATOM 677 C CA . ILE A 1 85 ? 13.383 -29.024 -3.974 1.00 49.81 85 ILE A CA 1
ATOM 678 C C . ILE A 1 85 ? 14.661 -29.670 -4.545 1.00 49.81 85 ILE A C 1
ATOM 680 O O . ILE A 1 85 ? 14.820 -30.894 -4.500 1.00 49.81 85 ILE A O 1
ATOM 684 N N . VAL A 1 86 ? 15.604 -28.871 -5.060 1.00 48.66 86 VAL A N 1
ATOM 685 C CA . VAL A 1 86 ? 16.853 -29.392 -5.649 1.00 48.66 86 VAL A CA 1
ATOM 686 C C . VAL A 1 86 ? 17.865 -29.809 -4.575 1.00 48.66 86 VAL A C 1
ATOM 688 O O . VAL A 1 86 ? 18.618 -30.761 -4.797 1.00 48.66 86 VAL A O 1
ATOM 691 N N . GLN A 1 87 ? 17.867 -29.177 -3.396 1.00 43.81 87 GLN A N 1
ATOM 692 C CA . GLN A 1 87 ? 18.782 -29.568 -2.316 1.00 43.81 87 GLN A CA 1
ATOM 693 C C . GLN A 1 87 ? 18.372 -30.864 -1.604 1.00 43.81 87 GLN A C 1
ATOM 695 O O . GLN A 1 87 ? 19.249 -31.624 -1.191 1.00 43.81 87 GLN A O 1
ATOM 700 N N . ILE A 1 88 ? 17.075 -31.182 -1.529 1.00 50.09 88 ILE A N 1
ATOM 701 C CA . ILE A 1 88 ? 16.606 -32.421 -0.881 1.00 50.09 88 ILE A CA 1
ATOM 702 C C . ILE A 1 88 ? 16.966 -33.660 -1.723 1.00 50.09 88 ILE A C 1
ATOM 704 O O . ILE A 1 88 ? 17.283 -34.712 -1.175 1.00 50.09 88 ILE A O 1
ATOM 708 N N . ARG A 1 89 ? 17.012 -33.544 -3.060 1.00 47.62 89 ARG A N 1
ATOM 709 C CA . ARG A 1 89 ? 17.345 -34.674 -3.952 1.00 47.62 89 ARG A CA 1
ATOM 710 C C . ARG A 1 89 ? 18.838 -34.988 -4.088 1.00 47.62 89 ARG A C 1
ATOM 712 O O . ARG A 1 89 ? 19.165 -36.052 -4.599 1.00 47.62 89 ARG A O 1
ATOM 719 N N . LYS A 1 90 ? 19.747 -34.109 -3.648 1.00 50.59 90 LYS A N 1
ATOM 720 C CA . LYS A 1 90 ? 21.205 -34.324 -3.778 1.00 50.59 90 LYS A CA 1
ATOM 721 C C . LYS A 1 90 ? 21.899 -34.859 -2.520 1.00 50.59 90 LYS A C 1
ATOM 723 O O . LYS A 1 90 ? 23.097 -35.106 -2.571 1.00 50.59 90 LYS A O 1
ATOM 728 N N . LYS A 1 91 ? 21.182 -35.056 -1.409 1.00 47.25 91 LYS A N 1
ATOM 729 C CA . LYS A 1 91 ? 21.737 -35.607 -0.153 1.00 47.25 91 LYS A CA 1
ATOM 730 C C . LYS A 1 91 ? 21.312 -37.053 0.150 1.00 47.25 91 LYS A C 1
ATOM 732 O O . LYS A 1 91 ? 21.422 -37.488 1.290 1.00 47.25 91 LYS A O 1
ATOM 737 N N . GLY A 1 92 ? 20.831 -37.791 -0.849 1.00 51.09 92 GLY A N 1
ATOM 738 C CA . GLY A 1 92 ? 20.349 -39.166 -0.681 1.00 51.09 92 GLY A CA 1
ATOM 739 C C . GLY A 1 92 ? 20.718 -40.097 -1.833 1.00 51.09 92 GLY A C 1
ATOM 740 O O . GLY A 1 92 ? 19.856 -40.843 -2.289 1.00 51.09 92 GLY A O 1
ATOM 741 N N . ALA A 1 93 ? 21.958 -40.019 -2.318 1.00 41.59 93 ALA A N 1
ATOM 742 C CA . ALA A 1 93 ? 22.569 -41.027 -3.182 1.00 41.59 93 ALA A CA 1
ATOM 743 C C . ALA A 1 93 ? 23.936 -41.406 -2.611 1.00 41.59 93 ALA A C 1
ATOM 745 O O . ALA A 1 93 ? 24.645 -40.469 -2.172 1.00 41.59 93 ALA A O 1
#